Protein AF-A0A225D2G6-F1 (afdb_monomer_lite)

Foldseek 3Di:
DPDDDDDCPVVVCCVPPLQCVCVVVVHDGADWDKDQPVPDPDDDPDRIDIDGPDDRVVSPD

Sequence (61 aa):
MTPKPFDPTLKALVETSPESWPAFVGGPPGPTDVIDADIATVSGAADKVIRVRADPRTSCI

Structure (mmCIF, N/CA/C/O backbone):
data_AF-A0A225D2G6-F1
#
_entry.id   AF-A0A225D2G6-F1
#
loop_
_atom_site.group_PDB
_atom_site.id
_atom_site.type_symbol
_atom_site.label_atom_id
_atom_site.label_alt_id
_atom_site.label_comp_id
_atom_site.label_asym_id
_at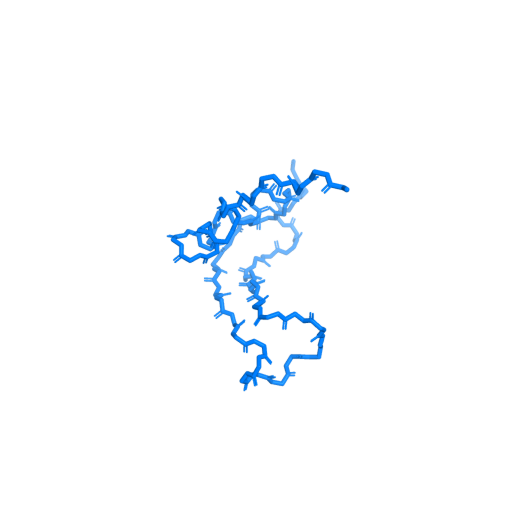om_site.label_entity_id
_atom_site.label_seq_id
_atom_site.pdbx_PDB_ins_code
_atom_site.Cartn_x
_atom_site.Cartn_y
_atom_site.Cartn_z
_atom_site.occupancy
_atom_site.B_iso_or_equiv
_atom_site.auth_seq_id
_atom_site.auth_comp_id
_atom_site.auth_asym_id
_atom_site.auth_atom_id
_atom_site.pdbx_PDB_model_num
ATOM 1 N N . MET A 1 1 ? -4.126 -0.101 32.670 1.00 68.88 1 MET A N 1
ATOM 2 C CA . MET A 1 1 ? -3.253 -0.031 31.477 1.00 68.88 1 MET A CA 1
ATOM 3 C C . MET A 1 1 ? -3.521 1.289 30.782 1.00 68.88 1 MET A C 1
ATOM 5 O O . MET A 1 1 ? -4.677 1.557 30.484 1.00 68.88 1 MET A O 1
ATOM 9 N N . THR A 1 2 ? -2.501 2.120 30.571 1.00 76.69 2 THR A N 1
ATOM 10 C CA . THR A 1 2 ? -2.635 3.334 29.752 1.00 76.69 2 THR A CA 1
ATOM 11 C C . THR A 1 2 ? -2.617 2.913 28.280 1.00 76.69 2 THR A C 1
ATOM 13 O O . THR A 1 2 ? -1.668 2.229 27.888 1.00 76.69 2 THR A O 1
ATOM 16 N N . PRO A 1 3 ? -3.639 3.241 27.469 1.00 80.88 3 PRO A N 1
ATOM 17 C CA . PRO A 1 3 ? -3.664 2.857 26.062 1.00 80.88 3 PRO A CA 1
ATOM 18 C C . PRO A 1 3 ? -2.479 3.482 25.322 1.00 80.88 3 PRO A C 1
ATOM 20 O O . PRO A 1 3 ? -2.190 4.667 25.501 1.00 80.88 3 PRO A O 1
ATOM 23 N N . LYS A 1 4 ? -1.796 2.701 24.478 1.00 82.69 4 LYS A N 1
ATOM 24 C CA . LYS A 1 4 ? -0.814 3.265 23.546 1.00 82.69 4 LYS A CA 1
ATOM 25 C C . LYS A 1 4 ? -1.561 4.193 22.571 1.00 82.69 4 LYS A C 1
ATOM 27 O O . LYS A 1 4 ? -2.609 3.784 22.067 1.00 82.69 4 LYS A O 1
AT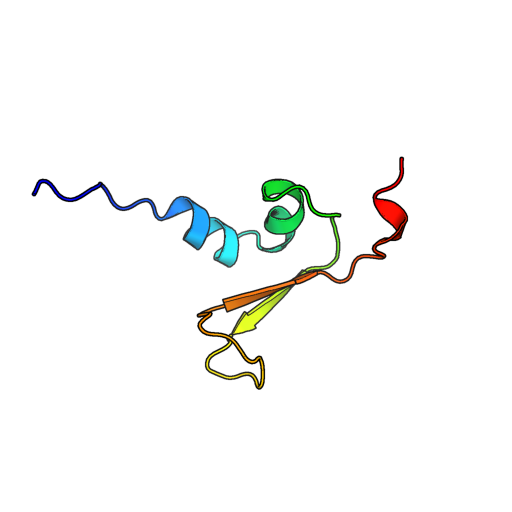OM 32 N N 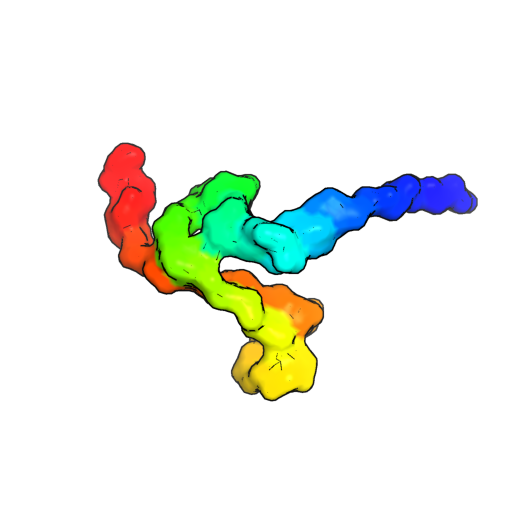. PRO A 1 5 ? -1.039 5.397 22.275 1.00 87.56 5 PRO A N 1
ATOM 33 C CA . PRO A 1 5 ? -1.594 6.246 21.228 1.00 87.56 5 PRO A CA 1
ATOM 34 C C . PRO A 1 5 ? -1.657 5.497 19.894 1.00 87.56 5 PRO A C 1
ATOM 36 O O . PRO A 1 5 ? -0.689 4.842 19.498 1.00 87.56 5 PRO A O 1
ATOM 39 N N . PHE A 1 6 ? -2.803 5.577 19.225 1.00 85.06 6 PHE A N 1
ATOM 40 C CA . PHE A 1 6 ? -2.976 5.026 17.887 1.00 85.06 6 PHE A CA 1
ATOM 41 C C . PHE A 1 6 ? -2.158 5.840 16.878 1.00 85.06 6 PHE A C 1
ATOM 43 O O . PHE A 1 6 ? -2.202 7.068 16.900 1.00 85.06 6 PHE A O 1
ATOM 50 N N . ASP A 1 7 ? -1.432 5.153 16.000 1.00 89.62 7 ASP A N 1
ATOM 51 C CA . ASP A 1 7 ? -0.637 5.760 14.933 1.00 89.62 7 ASP A CA 1
ATOM 52 C C . ASP A 1 7 ? -1.178 5.291 13.568 1.00 89.62 7 ASP A C 1
ATOM 54 O O . ASP A 1 7 ? -0.974 4.130 13.198 1.00 89.62 7 ASP A O 1
ATOM 58 N N . PRO A 1 8 ? -1.892 6.154 12.818 1.00 92.44 8 PRO A N 1
ATOM 59 C CA . PRO A 1 8 ? -2.456 5.802 11.519 1.00 92.44 8 PRO A CA 1
ATOM 60 C C . PRO A 1 8 ? -1.447 5.881 10.369 1.00 92.44 8 PRO A C 1
ATOM 62 O O . PRO A 1 8 ? -1.823 5.575 9.240 1.00 92.44 8 PRO A O 1
ATOM 65 N N . THR A 1 9 ? -0.201 6.303 10.608 1.00 92.25 9 THR A N 1
ATOM 66 C CA . THR A 1 9 ? 0.741 6.689 9.542 1.00 92.25 9 THR A CA 1
ATOM 67 C C . THR A 1 9 ? 0.941 5.579 8.517 1.00 92.25 9 THR A C 1
ATOM 69 O O . THR A 1 9 ? 0.864 5.818 7.314 1.00 92.25 9 THR A O 1
ATOM 72 N N . LEU A 1 10 ? 1.126 4.341 8.980 1.00 90.25 10 LEU A N 1
ATOM 73 C CA . LEU A 1 10 ? 1.296 3.202 8.079 1.00 90.25 10 LEU A CA 1
ATOM 74 C C . LEU A 1 10 ? 0.011 2.886 7.309 1.00 90.25 10 LEU A C 1
ATOM 76 O O . LEU A 1 10 ? 0.072 2.615 6.116 1.00 90.25 10 LEU A O 1
ATOM 80 N N . LYS A 1 11 ? -1.164 2.988 7.937 1.00 88.94 11 LYS A N 1
ATOM 81 C CA . LYS A 1 11 ? -2.432 2.809 7.217 1.00 88.94 11 LYS A CA 1
ATOM 82 C C . LYS A 1 11 ? -2.591 3.854 6.111 1.00 88.94 11 LYS A C 1
ATOM 84 O O . LYS A 1 11 ? -2.914 3.490 4.985 1.00 88.94 11 LYS A O 1
ATOM 89 N N . ALA A 1 12 ? -2.289 5.116 6.413 1.00 92.62 12 ALA A N 1
ATOM 90 C CA . ALA A 1 12 ? -2.315 6.188 5.425 1.00 92.62 12 ALA A CA 1
ATOM 91 C C . ALA A 1 12 ? -1.356 5.899 4.261 1.00 92.62 12 ALA A C 1
ATOM 93 O O . ALA A 1 12 ? -1.745 6.056 3.112 1.00 92.62 12 ALA A O 1
ATOM 94 N N . LEU A 1 13 ? -0.154 5.378 4.534 1.00 92.88 13 LEU A N 1
ATOM 95 C CA . LEU A 1 13 ? 0.807 5.026 3.486 1.00 92.88 13 LEU A CA 1
ATOM 96 C C . LEU A 1 13 ? 0.265 3.967 2.511 1.00 92.88 13 LEU A C 1
ATOM 98 O O . LEU A 1 13 ? 0.488 4.080 1.309 1.00 92.88 13 LEU A O 1
ATOM 102 N N . VAL A 1 14 ? -0.457 2.949 3.003 1.00 91.06 14 VAL A N 1
ATOM 103 C CA . VAL A 1 14 ? -1.121 1.949 2.134 1.00 91.06 14 VAL A CA 1
ATOM 104 C C . VAL A 1 14 ? -2.134 2.614 1.200 1.00 91.06 14 VAL A C 1
ATOM 106 O O . VAL A 1 14 ? -2.290 2.189 0.060 1.00 91.06 14 VAL A O 1
ATOM 109 N N . GLU A 1 15 ? -2.836 3.635 1.687 1.00 90.69 15 GLU A N 1
ATOM 110 C CA . GLU A 1 15 ? -3.963 4.261 0.993 1.00 90.69 15 GLU A CA 1
ATOM 111 C C . GLU A 1 15 ? -3.538 5.393 0.049 1.00 90.69 15 GLU A C 1
ATOM 113 O O . GLU A 1 15 ? -4.178 5.590 -0.981 1.00 90.69 15 GLU A O 1
ATOM 118 N N . THR A 1 16 ? -2.467 6.126 0.370 1.00 93.56 16 THR A N 1
ATOM 119 C CA . THR A 1 16 ? -2.030 7.296 -0.409 1.00 93.56 16 THR A CA 1
ATOM 120 C C . THR A 1 16 ? -0.860 7.013 -1.340 1.00 93.56 16 THR A C 1
ATOM 122 O O . THR A 1 16 ? -0.729 7.692 -2.357 1.00 93.56 16 THR A O 1
ATOM 125 N N . SER A 1 17 ? 0.030 6.082 -0.981 1.00 92.31 17 SER A N 1
ATOM 126 C CA . SER A 1 17 ? 1.285 5.839 -1.714 1.00 92.31 17 SER A CA 1
ATOM 127 C C . SER A 1 17 ? 1.745 4.379 -1.580 1.00 92.31 17 SER A C 1
ATOM 129 O O . SER A 1 17 ? 2.822 4.108 -1.033 1.00 92.31 17 SER A O 1
ATOM 131 N N . PRO A 1 18 ? 0.937 3.405 -2.041 1.00 90.62 18 PRO A N 1
ATOM 132 C CA . PRO A 1 18 ? 1.238 1.982 -1.893 1.00 90.62 18 PRO A CA 1
ATOM 133 C C . PRO A 1 18 ? 2.594 1.578 -2.496 1.00 90.62 18 PRO A C 1
ATOM 135 O O . PRO A 1 18 ? 3.286 0.725 -1.948 1.00 90.62 18 PRO A O 1
ATOM 138 N N . GLU A 1 19 ? 3.028 2.228 -3.573 1.00 91.12 19 GLU A N 1
ATOM 139 C CA . GLU A 1 19 ? 4.320 2.025 -4.237 1.00 91.12 19 GLU A CA 1
ATOM 140 C C . GLU A 1 19 ? 5.545 2.437 -3.407 1.00 91.12 19 GLU A C 1
ATOM 142 O O . GLU A 1 19 ? 6.666 2.068 -3.755 1.00 91.12 19 GLU A O 1
ATOM 147 N N . SER A 1 20 ? 5.354 3.171 -2.307 1.00 91.31 20 SER A N 1
ATOM 148 C CA . SER A 1 20 ? 6.435 3.542 -1.384 1.00 91.31 20 SER A CA 1
ATOM 149 C C . SER A 1 20 ? 6.759 2.435 -0.373 1.00 91.31 20 SER A C 1
ATOM 151 O O . SER A 1 20 ? 7.828 2.444 0.243 1.00 91.31 20 SER A O 1
ATOM 153 N N . TRP A 1 21 ? 5.871 1.449 -0.213 1.00 91.12 21 TRP A N 1
ATOM 154 C CA . TRP A 1 21 ? 6.051 0.350 0.736 1.00 91.12 21 TRP A CA 1
ATOM 155 C C . TRP A 1 21 ? 7.271 -0.535 0.490 1.00 91.12 21 TRP A C 1
ATOM 157 O O . TRP A 1 21 ? 7.938 -0.847 1.476 1.00 91.12 21 TRP A O 1
ATOM 167 N N . PRO A 1 22 ? 7.612 -0.936 -0.753 1.00 90.50 22 PRO A N 1
ATOM 168 C CA . PRO A 1 22 ? 8.792 -1.758 -0.997 1.00 90.50 22 PRO A CA 1
ATOM 169 C C . PRO A 1 22 ? 10.054 -1.088 -0.454 1.00 90.50 22 PRO A C 1
ATOM 171 O O . PRO A 1 22 ? 10.774 -1.704 0.320 1.00 90.50 22 PRO A O 1
ATOM 174 N N . ALA A 1 23 ? 10.256 0.202 -0.738 1.00 89.62 23 ALA A N 1
ATOM 175 C CA . ALA A 1 23 ? 11.392 0.952 -0.209 1.00 89.62 23 ALA A CA 1
ATOM 176 C C . ALA A 1 23 ? 11.349 1.076 1.325 1.00 89.62 23 ALA A C 1
ATOM 178 O O . ALA A 1 23 ? 12.374 0.890 1.979 1.00 89.62 23 ALA A O 1
ATOM 179 N N . PHE A 1 24 ? 10.170 1.331 1.908 1.00 89.69 24 PHE A N 1
ATOM 180 C CA . PHE A 1 24 ? 9.993 1.437 3.361 1.00 89.69 24 PHE A CA 1
ATOM 181 C C . PHE A 1 24 ? 10.406 0.159 4.112 1.00 89.69 24 PHE A C 1
ATOM 183 O O . PHE A 1 24 ? 10.962 0.244 5.206 1.00 89.69 24 PHE A O 1
ATOM 190 N N . VAL A 1 25 ? 10.178 -1.020 3.521 1.00 89.12 25 VAL A N 1
ATOM 191 C CA . VAL A 1 25 ? 10.542 -2.322 4.115 1.00 89.12 25 VAL A CA 1
ATOM 192 C C . VAL A 1 25 ? 11.872 -2.892 3.601 1.00 89.12 25 VAL A C 1
ATOM 194 O O . VAL A 1 25 ? 12.226 -4.016 3.952 1.00 89.12 25 VAL A O 1
ATOM 197 N N . GLY A 1 26 ? 12.613 -2.144 2.776 1.00 88.75 26 GLY A N 1
ATOM 198 C CA . GLY A 1 26 ? 13.897 -2.572 2.206 1.00 88.75 26 GLY A CA 1
ATOM 199 C C . GLY A 1 26 ? 13.797 -3.574 1.045 1.00 88.75 26 GLY A C 1
ATOM 200 O O . GLY A 1 26 ? 14.775 -4.245 0.728 1.00 88.75 26 GLY A O 1
ATOM 201 N N . GLY A 1 27 ? 12.626 -3.704 0.424 1.00 85.94 27 GLY A N 1
ATOM 202 C CA . GLY A 1 27 ? 12.399 -4.486 -0.789 1.00 85.94 27 GLY A CA 1
ATOM 203 C C . GLY A 1 27 ? 12.665 -3.701 -2.084 1.00 85.94 27 GLY A C 1
ATOM 204 O O . GLY A 1 27 ? 12.754 -2.470 -2.074 1.00 85.94 27 GLY A O 1
ATOM 205 N N . PRO A 1 28 ? 12.767 -4.397 -3.231 1.00 85.38 28 PRO A N 1
ATOM 206 C CA . PRO A 1 28 ? 13.002 -3.756 -4.518 1.00 85.38 28 PRO A CA 1
ATOM 207 C C . PRO A 1 28 ? 11.793 -2.902 -4.938 1.00 85.38 28 PRO A C 1
ATOM 209 O O . PRO A 1 28 ? 10.652 -3.364 -4.825 1.00 85.38 28 PRO A O 1
ATOM 212 N N . PRO A 1 29 ? 12.006 -1.679 -5.457 1.00 85.06 29 PRO A N 1
ATOM 213 C CA . PRO A 1 29 ? 10.918 -0.860 -5.972 1.00 85.06 29 PRO A CA 1
ATOM 214 C C . PRO A 1 29 ? 10.295 -1.513 -7.211 1.00 85.06 29 PRO A C 1
ATOM 216 O O . PRO A 1 29 ? 10.968 -2.199 -7.984 1.00 85.06 29 PRO A O 1
ATOM 219 N N . GLY A 1 30 ? 9.006 -1.272 -7.436 1.00 85.62 30 GLY A N 1
ATOM 220 C CA . GLY A 1 30 ? 8.338 -1.754 -8.638 1.00 85.62 30 GLY A CA 1
ATOM 221 C C . GLY A 1 30 ? 6.864 -1.365 -8.716 1.00 85.62 30 GLY A C 1
ATOM 222 O O . GLY A 1 30 ? 6.293 -0.895 -7.727 1.00 85.62 30 GLY A O 1
ATOM 223 N N . PRO A 1 31 ? 6.230 -1.573 -9.885 1.00 88.44 31 PRO A N 1
ATOM 224 C CA . PRO 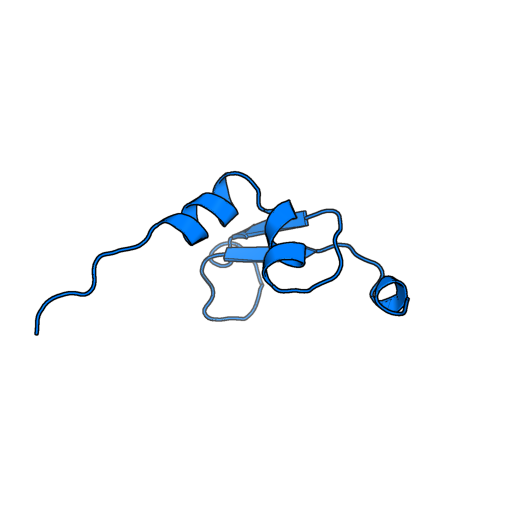A 1 31 ? 4.795 -1.394 -10.048 1.00 88.44 31 PRO A CA 1
ATOM 225 C C . PRO A 1 31 ? 4.034 -2.149 -8.961 1.00 88.44 31 PRO A C 1
ATOM 227 O O . PRO A 1 31 ? 4.243 -3.351 -8.777 1.00 88.44 31 PRO A O 1
ATOM 230 N N . THR A 1 32 ? 3.171 -1.431 -8.251 1.00 90.69 32 THR A N 1
ATOM 231 C CA . THR A 1 32 ? 2.520 -1.922 -7.040 1.00 90.69 32 THR A CA 1
ATOM 232 C C . THR A 1 32 ? 1.007 -1.843 -7.178 1.00 90.69 32 THR A C 1
ATOM 234 O O . THR A 1 32 ? 0.486 -0.824 -7.622 1.00 90.69 32 THR A O 1
ATOM 237 N N . ASP A 1 33 ? 0.315 -2.908 -6.776 1.00 89.81 33 ASP A N 1
ATOM 238 C CA . ASP A 1 33 ? -1.141 -2.926 -6.632 1.00 89.81 33 ASP A CA 1
ATOM 239 C C . ASP A 1 33 ? -1.512 -3.292 -5.188 1.00 89.81 33 ASP A C 1
ATOM 241 O O . ASP A 1 33 ? -0.832 -4.098 -4.544 1.00 89.81 33 ASP A O 1
ATOM 245 N N . VAL A 1 34 ? -2.621 -2.739 -4.699 1.00 89.38 34 VAL A N 1
ATOM 246 C CA . VAL A 1 34 ? -3.220 -3.133 -3.420 1.00 89.38 34 VAL A CA 1
ATOM 247 C C . VAL A 1 34 ? -4.351 -4.111 -3.701 1.00 89.38 34 VAL A C 1
ATOM 249 O O . VAL A 1 34 ? -5.252 -3.822 -4.485 1.00 89.38 34 VAL A O 1
ATOM 252 N N . ILE A 1 35 ? -4.292 -5.274 -3.063 1.00 89.25 35 ILE A N 1
ATOM 253 C CA . ILE A 1 35 ? -5.304 -6.322 -3.152 1.00 89.25 35 ILE A CA 1
ATOM 254 C C . ILE A 1 35 ? -6.032 -6.383 -1.814 1.00 89.25 35 ILE A C 1
ATOM 256 O O . ILE A 1 35 ? -5.396 -6.516 -0.770 1.00 89.25 35 ILE A O 1
ATOM 260 N N . ASP A 1 36 ? -7.357 -6.300 -1.861 1.00 84.62 36 ASP A N 1
ATOM 261 C CA . ASP A 1 36 ? -8.217 -6.565 -0.711 1.00 84.62 36 ASP A CA 1
ATOM 262 C C . ASP A 1 3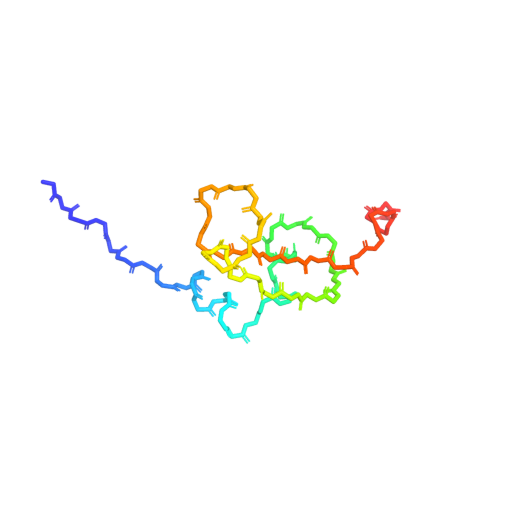6 ? -8.316 -8.082 -0.499 1.00 84.62 36 ASP A C 1
ATOM 264 O O . ASP A 1 36 ? -8.725 -8.821 -1.404 1.00 84.62 36 ASP A O 1
ATOM 268 N N . ALA A 1 37 ? -7.860 -8.554 0.660 1.00 83.19 37 ALA A N 1
ATOM 269 C CA . ALA A 1 37 ? -7.776 -9.980 0.947 1.00 83.19 37 ALA A CA 1
ATOM 270 C C . ALA A 1 37 ? -9.132 -10.586 1.330 1.00 83.19 37 ALA A C 1
ATOM 272 O O . ALA A 1 37 ? -9.322 -11.781 1.117 1.00 83.19 37 ALA A O 1
ATOM 273 N N . ASP A 1 38 ? -10.091 -9.778 1.791 1.00 79.38 38 ASP A N 1
ATOM 274 C CA . ASP A 1 38 ? -11.444 -10.251 2.103 1.00 79.38 38 ASP A CA 1
ATOM 275 C C . ASP A 1 38 ? -12.233 -10.602 0.829 1.00 79.38 38 ASP A C 1
ATOM 277 O O 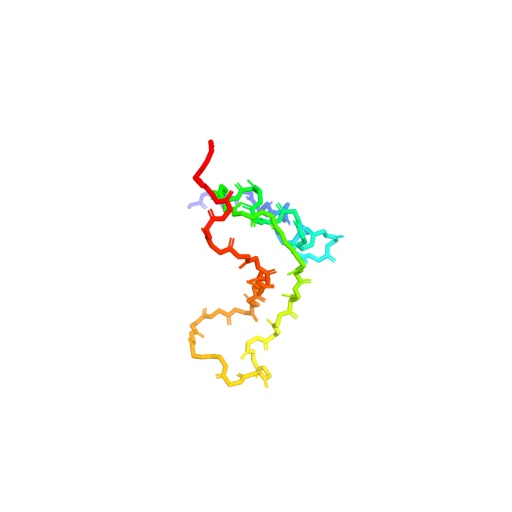. ASP A 1 38 ? -13.190 -11.378 0.865 1.00 79.38 38 ASP A O 1
ATOM 281 N N . ILE A 1 39 ? -11.821 -10.051 -0.319 1.00 77.50 39 ILE A N 1
ATOM 282 C CA . ILE A 1 39 ? -12.471 -10.251 -1.624 1.00 77.50 39 ILE A CA 1
ATOM 283 C C . ILE A 1 39 ? -11.662 -11.201 -2.528 1.00 77.50 39 ILE A C 1
ATOM 285 O O . ILE A 1 39 ? -12.204 -11.791 -3.466 1.00 77.50 39 ILE A O 1
ATOM 289 N N . ALA A 1 40 ? -10.366 -11.381 -2.266 1.00 74.25 40 ALA A N 1
ATOM 290 C CA . ALA A 1 40 ? -9.476 -12.185 -3.098 1.00 74.25 40 ALA A CA 1
ATOM 291 C C . ALA A 1 40 ? -9.242 -13.602 -2.543 1.00 74.25 40 ALA A C 1
ATOM 293 O O . ALA A 1 40 ? -9.254 -13.842 -1.344 1.00 74.25 40 ALA A O 1
ATOM 294 N N . THR A 1 41 ? -8.893 -14.558 -3.412 1.00 74.38 41 THR A N 1
ATOM 295 C CA . THR A 1 41 ? -8.410 -15.900 -3.014 1.00 74.38 41 THR A CA 1
ATOM 296 C C . THR A 1 41 ? -6.957 -15.885 -2.513 1.00 74.38 41 THR A C 1
ATOM 298 O O . THR A 1 41 ? -6.176 -16.788 -2.820 1.00 74.38 41 THR A O 1
ATOM 301 N N . VAL A 1 42 ? -6.550 -14.841 -1.786 1.00 74.06 42 VAL A N 1
ATOM 302 C CA . VAL A 1 42 ? -5.221 -14.768 -1.171 1.00 74.06 42 VAL A CA 1
ATOM 303 C C . VAL A 1 42 ? -5.302 -15.389 0.220 1.00 74.06 42 VAL A C 1
ATOM 305 O O . VAL A 1 42 ? -5.981 -14.879 1.101 1.00 74.06 42 VAL A O 1
ATOM 308 N N . SER A 1 43 ? -4.614 -16.512 0.429 1.00 65.62 43 SER A N 1
ATOM 309 C CA . SER A 1 43 ? -4.586 -17.186 1.728 1.00 65.62 43 SER A CA 1
ATOM 310 C C . SER A 1 43 ? -3.714 -16.416 2.728 1.00 65.62 43 SER A C 1
ATOM 312 O O . SER A 1 43 ? -2.495 -16.360 2.560 1.00 65.62 43 SER A O 1
ATOM 314 N N . GLY A 1 44 ? -4.316 -15.865 3.783 1.00 65.06 44 GLY A N 1
ATOM 315 C CA . GLY A 1 44 ? -3.609 -15.230 4.897 1.00 65.06 44 GLY A CA 1
ATOM 316 C C . GLY A 1 44 ? -4.552 -14.427 5.794 1.00 65.06 44 GLY A C 1
ATOM 317 O O . GLY A 1 44 ? -5.594 -13.979 5.340 1.00 65.06 44 GLY A O 1
ATOM 318 N N . ALA A 1 45 ? -4.190 -14.225 7.065 1.00 72.94 45 ALA A N 1
ATOM 319 C CA . ALA A 1 45 ? -4.949 -13.384 8.005 1.00 72.94 45 ALA A CA 1
ATOM 320 C C . ALA A 1 45 ? -4.657 -11.879 7.806 1.00 72.94 45 ALA A C 1
ATOM 322 O O . ALA A 1 45 ? -4.419 -11.152 8.770 1.00 72.94 45 ALA A O 1
ATOM 323 N N . ALA A 1 46 ? -4.574 -11.436 6.551 1.00 80.12 46 ALA A N 1
ATOM 324 C CA . ALA A 1 46 ? -4.303 -10.050 6.184 1.00 80.12 46 ALA A CA 1
ATOM 325 C C . ALA A 1 46 ? -5.602 -9.357 5.752 1.00 80.12 46 ALA A C 1
ATOM 327 O O . ALA A 1 46 ? -6.451 -10.004 5.163 1.00 80.12 46 ALA A O 1
ATOM 328 N N . ASP A 1 47 ? -5.718 -8.053 6.017 1.00 83.31 47 ASP A N 1
ATOM 329 C CA . ASP A 1 47 ? -6.800 -7.176 5.521 1.00 83.31 47 ASP A CA 1
ATOM 330 C C . ASP A 1 47 ? -6.510 -6.731 4.073 1.00 83.31 47 ASP A C 1
ATOM 332 O O . ASP A 1 47 ? -7.321 -6.875 3.163 1.00 83.31 47 ASP A O 1
ATOM 336 N N . LYS A 1 48 ? -5.275 -6.275 3.822 1.00 86.88 48 LYS A N 1
ATOM 337 C CA . LYS A 1 48 ? -4.786 -5.866 2.499 1.00 86.88 48 LYS A CA 1
ATOM 338 C C . LYS A 1 48 ? -3.414 -6.453 2.210 1.00 86.88 48 LYS A C 1
ATOM 340 O O . LYS A 1 48 ? -2.583 -6.608 3.106 1.00 86.88 48 LYS A O 1
ATOM 345 N N . VAL A 1 49 ? -3.157 -6.719 0.935 1.00 90.00 49 VAL A N 1
ATOM 346 C CA . VAL A 1 49 ? -1.882 -7.226 0.422 1.00 90.00 49 VAL A CA 1
ATOM 347 C C . VAL A 1 49 ? -1.307 -6.246 -0.592 1.00 90.00 49 VAL A C 1
ATOM 349 O O . VAL A 1 49 ? -1.999 -5.808 -1.508 1.00 90.00 49 VAL A O 1
ATOM 352 N N . ILE A 1 50 ? -0.019 -5.935 -0.453 1.00 89.62 50 ILE A N 1
ATOM 353 C CA . ILE A 1 50 ? 0.731 -5.112 -1.406 1.00 89.62 50 ILE A CA 1
ATOM 354 C C . ILE A 1 50 ? 1.462 -6.044 -2.370 1.00 89.62 50 ILE A C 1
ATOM 356 O O . ILE A 1 50 ? 2.398 -6.746 -1.984 1.00 89.62 50 ILE A O 1
ATOM 360 N N . ARG A 1 51 ? 1.028 -6.070 -3.632 1.00 89.12 51 ARG A N 1
ATOM 361 C CA . ARG A 1 51 ? 1.659 -6.873 -4.682 1.00 89.12 51 ARG A CA 1
ATOM 362 C C . ARG A 1 51 ? 2.658 -6.022 -5.449 1.00 89.12 51 ARG A C 1
ATOM 364 O O . ARG A 1 51 ? 2.265 -5.089 -6.138 1.00 89.12 51 ARG A O 1
ATOM 371 N N . VAL A 1 52 ? 3.929 -6.409 -5.399 1.00 90.69 52 VAL A N 1
ATOM 372 C CA . VAL A 1 52 ? 5.024 -5.730 -6.106 1.00 90.69 52 VAL A CA 1
ATOM 373 C C . VAL A 1 52 ? 5.425 -6.548 -7.331 1.00 90.69 52 VAL A C 1
ATOM 375 O O . VAL A 1 52 ? 5.814 -7.710 -7.213 1.00 90.69 52 VAL A O 1
ATOM 378 N N . ARG A 1 53 ? 5.343 -5.955 -8.524 1.00 88.06 53 ARG A N 1
ATOM 379 C CA . ARG A 1 53 ? 5.817 -6.558 -9.780 1.00 88.06 53 ARG A CA 1
ATOM 380 C C . ARG A 1 53 ? 7.253 -6.114 -10.072 1.00 88.06 53 ARG A C 1
ATOM 382 O O . ARG A 1 53 ? 7.483 -5.354 -11.004 1.00 88.06 53 ARG A O 1
ATOM 389 N N . ALA A 1 54 ? 8.209 -6.564 -9.267 1.00 78.88 54 ALA A N 1
ATOM 390 C CA . ALA A 1 54 ? 9.636 -6.302 -9.482 1.00 78.88 54 ALA A CA 1
ATOM 391 C C . ALA A 1 54 ? 10.371 -7.573 -9.946 1.00 78.88 54 ALA A C 1
ATOM 393 O O . ALA A 1 54 ? 9.993 -8.676 -9.548 1.00 78.88 54 ALA A O 1
ATOM 394 N N . ASP A 1 55 ? 11.428 -7.433 -10.762 1.00 73.19 55 ASP A N 1
ATOM 395 C CA . ASP A 1 55 ? 12.373 -8.538 -10.986 1.00 73.19 55 ASP A CA 1
ATOM 396 C C . ASP A 1 55 ? 13.239 -8.685 -9.718 1.00 73.19 55 ASP A C 1
ATOM 398 O O . ASP A 1 55 ? 13.999 -7.762 -9.391 1.00 73.19 55 ASP A O 1
ATOM 402 N N . PRO A 1 56 ? 13.152 -9.818 -8.992 1.00 63.03 56 PRO A N 1
ATOM 403 C CA . PRO A 1 56 ? 13.898 -10.031 -7.752 1.00 63.03 56 PRO A CA 1
ATOM 404 C C . PRO A 1 56 ? 15.423 -10.016 -7.946 1.00 63.03 56 PRO A C 1
ATOM 406 O O . PRO A 1 56 ? 16.157 -9.867 -6.971 1.00 63.03 56 PRO A O 1
ATOM 409 N N . ARG A 1 57 ? 15.926 -10.129 -9.183 1.00 61.56 57 ARG A N 1
ATOM 410 C CA . ARG A 1 57 ? 17.367 -10.072 -9.481 1.00 61.56 57 ARG A CA 1
ATOM 411 C C . ARG A 1 57 ? 17.953 -8.661 -9.438 1.00 61.56 57 ARG A C 1
ATOM 413 O O . ARG A 1 57 ? 19.169 -8.521 -9.380 1.00 61.56 57 ARG A O 1
ATOM 420 N N . THR A 1 58 ? 17.118 -7.624 -9.420 1.00 57.06 58 THR A N 1
ATOM 421 C CA . THR A 1 58 ? 17.571 -6.219 -9.418 1.00 57.06 58 THR A CA 1
ATOM 422 C C . THR A 1 58 ? 18.093 -5.752 -8.050 1.00 57.06 58 THR A C 1
ATOM 424 O O . THR A 1 58 ? 18.563 -4.629 -7.925 1.00 57.06 58 THR A O 1
ATOM 427 N N . SER A 1 59 ? 18.029 -6.603 -7.019 1.00 56.03 59 SER A N 1
ATOM 428 C CA . SER A 1 59 ? 18.492 -6.290 -5.658 1.00 56.03 59 SER A CA 1
ATOM 429 C C . SER A 1 59 ? 19.987 -6.578 -5.417 1.00 56.03 59 SER A C 1
ATOM 431 O O . SER A 1 59 ? 20.455 -6.384 -4.298 1.00 56.03 59 SER A O 1
ATOM 433 N N . CYS A 1 60 ? 20.730 -7.073 -6.416 1.00 42.47 60 CYS A N 1
ATOM 434 C CA . CYS A 1 60 ? 22.158 -7.384 -6.298 1.00 42.47 60 CYS A CA 1
ATOM 435 C C . CYS A 1 60 ? 23.008 -6.327 -7.021 1.00 42.47 60 CYS A C 1
ATOM 437 O O . CYS A 1 60 ? 23.519 -6.583 -8.111 1.00 42.47 60 CYS A O 1
ATOM 439 N N . ILE A 1 61 ? 23.124 -5.138 -6.431 1.00 45.59 61 ILE A N 1
ATOM 440 C CA . ILE A 1 61 ? 24.127 -4.115 -6.769 1.00 45.59 61 ILE A CA 1
ATOM 441 C C . ILE A 1 61 ? 24.476 -3.319 -5.519 1.00 45.59 61 ILE A C 1
ATOM 443 O O . ILE A 1 61 ? 23.536 -2.999 -4.759 1.00 45.59 61 ILE A O 1
#

pLDDT: mean 82.24, std 11.75, range [42.47, 93.56]

Radius of gyration: 14.3 Å; chains: 1; bounding box: 37×24×42 Å

Secondary structure (DSSP, 8-state):
-PPPPP--HHHHHHHH-GGGHHHHTTPPP--EEEEETTTS---SS-SEEEEE---GGGG--

Organism: NCBI:txid1908690